Protein AF-M2BYS1-F1 (afdb_monomer)

Secondary structure (DSSP, 8-state):
-HHHHHHHTT-TTTHHHHHHHHHHHHTTSS--EEEHHHHHHHHHHGGGTS-HHHHHHHHHHHHHHSEEEP------

Nearest PDB structures (foldseek):
  5ecw-assembly1_A  TM=7.547E-01  e=6.150E-02  Shigella flexneri
  5ecy-assembly1_E  TM=7.106E-01  e=1.270E-01  Shigella flexneri
  9h6a-assembly1_A  TM=6.574E-01  e=3.195E-01  Escherichia coli KLY
  3zvk-assembly1_B  TM=6.460E-01  e=4.442E-01  Rickettsia felis
  3zvk-assembly1_D  TM=6.445E-01  e=5.413E-01  Rickettsia felis

pLDDT: mean 93.84, std 11.37, range [43.09, 98.5]

Foldseek 3Di:
DVLLVCCVVVDPPCNVVSVVVVVCLQVVVDAAEDEPVVLVVQQVVCVVPDDNVVSVVSSVVCVVRHHYDYPPPPPD

Radius of gyration: 12.93 Å; Cα contacts (8 Å, |Δi|>4): 66; chains: 1; bounding box: 30×35×35 Å

Mean predicted aligned error: 3.72 Å

Solvent-accessible surface area (backbone atoms only — not comparable to full-atom values): 4386 Å² total; per-residue (Å²): 97,64,57,60,49,20,44,76,65,64,36,80,94,41,20,68,60,23,44,53,55,53,47,34,21,66,74,60,80,38,90,37,74,40,50,51,64,40,54,53,49,50,53,57,63,44,55,83,83,41,55,73,66,58,42,52,51,50,53,54,50,46,62,73,53,27,52,72,42,72,80,71,77,83,80,121

Structure (mmCIF, N/CA/C/O backbone):
data_AF-M2BYS1-F1
#
_entry.id   AF-M2BYS1-F1
#
loop_
_atom_site.group_PDB
_atom_site.id
_atom_site.type_symbol
_atom_site.label_atom_id
_atom_site.label_alt_id
_atom_site.label_comp_id
_atom_site.label_asym_id
_atom_site.label_entity_id
_atom_site.label_seq_id
_atom_site.pdbx_PDB_ins_code
_atom_site.Cartn_x
_atom_site.Cartn_y
_atom_site.Cartn_z
_atom_site.occupancy
_atom_site.B_iso_or_equiv
_atom_site.auth_seq_id
_atom_site.auth_comp_id
_atom_site.auth_asym_id
_atom_site.auth_atom_id
_atom_site.pdbx_PDB_model_num
ATOM 1 N N . THR A 1 1 ? 6.548 0.662 -5.035 1.00 91.44 1 THR A N 1
ATOM 2 C CA . THR A 1 1 ? 7.407 1.177 -3.944 1.00 91.44 1 THR A CA 1
ATOM 3 C C . THR A 1 1 ? 7.123 2.628 -3.557 1.00 91.44 1 THR A C 1
ATOM 5 O O . THR A 1 1 ? 6.722 2.837 -2.420 1.00 91.44 1 THR A O 1
ATOM 8 N N . ASN A 1 2 ? 7.274 3.623 -4.447 1.00 97.19 2 ASN A N 1
ATOM 9 C CA . ASN A 1 2 ? 7.246 5.055 -4.068 1.00 97.19 2 ASN A CA 1
ATOM 10 C C . ASN A 1 2 ? 5.975 5.531 -3.356 1.00 97.19 2 ASN A C 1
ATOM 12 O O . ASN A 1 2 ? 6.108 6.150 -2.317 1.00 97.19 2 ASN A O 1
ATOM 16 N N . ILE A 1 3 ? 4.777 5.142 -3.809 1.00 97.69 3 ILE A N 1
ATOM 17 C CA . ILE A 1 3 ? 3.509 5.536 -3.158 1.00 97.69 3 ILE A CA 1
ATOM 18 C C . ILE A 1 3 ? 3.519 5.220 -1.651 1.00 97.69 3 ILE A C 1
ATOM 20 O O . ILE A 1 3 ? 3.091 6.024 -0.834 1.00 97.69 3 ILE A O 1
ATOM 24 N N . ILE A 1 4 ? 4.050 4.060 -1.259 1.00 97.56 4 ILE A N 1
ATOM 25 C CA . ILE A 1 4 ? 4.115 3.675 0.156 1.00 97.56 4 ILE A CA 1
ATOM 26 C C . ILE A 1 4 ? 5.168 4.508 0.896 1.00 97.56 4 ILE A C 1
ATOM 28 O O . ILE A 1 4 ? 4.948 4.883 2.041 1.00 97.56 4 ILE A O 1
ATOM 32 N N . LEU A 1 5 ? 6.300 4.822 0.259 1.00 97.69 5 LEU A N 1
ATOM 33 C CA . LEU A 1 5 ? 7.315 5.699 0.852 1.00 97.69 5 LEU A CA 1
ATOM 34 C C . LEU A 1 5 ? 6.804 7.130 1.021 1.00 97.69 5 LEU A C 1
ATOM 36 O O . LEU A 1 5 ? 7.094 7.743 2.043 1.00 97.69 5 LEU A O 1
ATOM 40 N N . ASP A 1 6 ? 6.047 7.634 0.049 1.00 98.25 6 ASP A N 1
ATOM 41 C CA . ASP A 1 6 ? 5.495 8.985 0.068 1.00 98.25 6 ASP A CA 1
ATOM 42 C C . ASP A 1 6 ? 4.512 9.157 1.229 1.00 98.25 6 ASP A C 1
ATOM 44 O O . ASP A 1 6 ? 4.578 10.168 1.920 1.00 98.25 6 ASP A O 1
ATOM 48 N N . LEU A 1 7 ? 3.699 8.131 1.517 1.00 97.44 7 LEU A N 1
ATOM 49 C CA . LEU A 1 7 ? 2.851 8.083 2.712 1.00 97.44 7 LEU A CA 1
ATOM 50 C C . LEU A 1 7 ? 3.664 7.947 4.009 1.00 97.44 7 LEU A C 1
ATOM 52 O O . LEU A 1 7 ? 3.410 8.630 4.989 1.00 97.44 7 LEU A O 1
ATOM 56 N N . VAL A 1 8 ? 4.609 7.008 4.057 1.00 96.44 8 VAL A N 1
ATOM 57 C CA . VAL A 1 8 ? 5.278 6.615 5.311 1.00 96.44 8 VAL A CA 1
ATOM 58 C C . VAL A 1 8 ? 6.306 7.646 5.794 1.00 96.44 8 VAL A C 1
ATOM 60 O O . VAL A 1 8 ? 6.669 7.643 6.974 1.00 96.44 8 VAL A O 1
ATOM 63 N N . GLN A 1 9 ? 6.823 8.468 4.883 1.00 95.94 9 GLN A N 1
ATOM 64 C CA . GLN A 1 9 ? 7.838 9.488 5.157 1.00 95.94 9 GLN A CA 1
ATOM 65 C C . GLN A 1 9 ? 7.335 10.914 4.913 1.00 95.94 9 GLN A C 1
ATOM 67 O O . GLN A 1 9 ? 8.159 11.824 4.888 1.00 95.94 9 GLN A O 1
ATOM 72 N N . ASP A 1 10 ? 6.030 11.097 4.693 1.00 96.38 10 ASP A N 1
ATOM 73 C CA . ASP A 1 10 ? 5.407 12.398 4.434 1.00 96.38 10 ASP A CA 1
ATOM 74 C C . ASP A 1 10 ? 6.134 13.200 3.336 1.00 96.38 10 ASP A C 1
ATOM 76 O O . ASP A 1 10 ? 6.488 14.369 3.498 1.00 96.38 10 ASP A O 1
ATOM 80 N N . ARG A 1 11 ? 6.425 12.543 2.203 1.00 96.50 11 ARG A N 1
ATOM 81 C CA . ARG A 1 11 ? 7.199 13.165 1.119 1.00 96.50 11 ARG A CA 1
ATOM 82 C C . ARG A 1 11 ? 6.319 14.099 0.303 1.00 96.50 11 ARG A C 1
ATOM 84 O O . ARG A 1 11 ? 5.486 13.664 -0.494 1.00 96.50 11 ARG A O 1
ATOM 91 N N . GLU A 1 12 ? 6.555 15.393 0.441 1.00 96.81 12 GLU A N 1
ATOM 92 C CA . GLU A 1 12 ? 5.921 16.400 -0.404 1.00 96.81 12 GLU A CA 1
ATOM 93 C C . GLU A 1 12 ? 6.506 16.407 -1.830 1.00 96.81 12 GLU A C 1
ATOM 95 O O . GLU A 1 12 ? 7.706 16.169 -2.010 1.00 96.81 12 GLU A O 1
ATOM 100 N N . PRO A 1 13 ? 5.683 16.675 -2.864 1.00 96.75 13 PRO A N 1
ATOM 101 C CA . PRO A 1 13 ? 4.268 17.079 -2.813 1.00 96.75 13 PRO A CA 1
ATOM 102 C C . PRO A 1 13 ? 3.261 15.907 -2.863 1.00 96.75 13 PRO A C 1
ATOM 104 O O . PRO A 1 13 ? 2.093 16.097 -3.202 1.00 96.75 13 PRO A O 1
ATOM 107 N N . TYR A 1 14 ? 3.709 14.665 -2.649 1.00 98.19 14 TYR A N 1
ATOM 108 C CA . TYR A 1 14 ? 2.927 13.467 -2.982 1.00 98.19 14 TYR A CA 1
ATOM 109 C C . TYR A 1 14 ? 2.272 12.776 -1.784 1.00 98.19 14 TYR A C 1
ATOM 111 O O . TYR A 1 14 ? 1.443 11.891 -2.006 1.00 98.19 14 TYR A O 1
ATOM 119 N N . SER A 1 15 ? 2.582 13.187 -0.549 1.00 97.75 15 SER A N 1
ATOM 120 C CA . SER A 1 15 ? 2.062 12.564 0.677 1.00 97.75 15 SER A CA 1
ATOM 121 C C . SER A 1 15 ? 0.532 12.478 0.684 1.00 97.75 15 SER A C 1
ATOM 123 O O . SER A 1 15 ? -0.039 11.401 0.881 1.00 97.75 15 SER A O 1
ATOM 125 N N . GLU A 1 16 ? -0.158 13.574 0.350 1.00 98.31 16 GLU A N 1
ATOM 126 C CA . GLU A 1 16 ? -1.624 13.592 0.344 1.00 98.31 16 GLU A CA 1
ATOM 127 C C . GLU A 1 16 ? -2.215 12.629 -0.700 1.00 98.31 16 GLU A C 1
ATOM 129 O O . GLU A 1 16 ? -3.138 11.862 -0.409 1.00 98.31 16 GLU A O 1
ATOM 134 N N . ASN A 1 17 ? -1.660 12.615 -1.913 1.00 98.44 17 ASN A N 1
ATOM 135 C CA . ASN A 1 17 ? -2.119 11.714 -2.969 1.00 98.44 17 ASN A CA 1
ATOM 136 C C . ASN A 1 17 ? -1.846 10.248 -2.613 1.00 98.44 17 ASN A C 1
ATOM 138 O O . ASN A 1 17 ? -2.702 9.389 -2.831 1.00 98.44 17 ASN A O 1
ATOM 142 N N . ALA A 1 18 ? -0.687 9.960 -2.020 1.00 98.44 18 ALA A N 1
ATOM 143 C CA . ALA A 1 18 ? -0.349 8.632 -1.535 1.00 98.44 18 ALA A CA 1
ATOM 144 C C . ALA A 1 18 ? -1.323 8.160 -0.446 1.00 98.44 18 ALA A C 1
ATOM 146 O O . ALA A 1 18 ? -1.833 7.042 -0.529 1.00 98.44 18 ALA A O 1
ATOM 147 N N . SER A 1 19 ? -1.649 9.027 0.516 1.00 98.19 19 SER A N 1
ATOM 148 C CA . SER A 1 19 ? -2.647 8.755 1.556 1.00 98.19 19 SER A CA 1
ATOM 149 C C . SER A 1 19 ? -4.012 8.401 0.965 1.00 98.19 19 SER A C 1
ATOM 151 O O . SER A 1 19 ? -4.591 7.375 1.322 1.00 98.19 19 SER A O 1
ATOM 153 N N . ARG A 1 20 ? -4.495 9.173 -0.018 1.00 98.38 20 ARG A N 1
ATOM 154 C CA . ARG A 1 20 ? -5.769 8.897 -0.708 1.00 98.38 20 ARG A CA 1
ATOM 155 C C . ARG A 1 20 ? -5.766 7.541 -1.417 1.00 98.38 20 ARG A C 1
ATOM 157 O O . ARG A 1 20 ? -6.713 6.773 -1.259 1.00 98.38 20 ARG A O 1
ATOM 164 N N . ILE A 1 21 ? -4.698 7.217 -2.150 1.00 98.06 21 ILE A N 1
ATOM 165 C CA . ILE A 1 21 ? -4.574 5.931 -2.855 1.00 98.06 21 ILE A CA 1
ATOM 166 C C . ILE A 1 21 ? -4.592 4.770 -1.856 1.00 98.06 21 ILE A C 1
ATOM 168 O O . ILE A 1 21 ? -5.380 3.836 -2.017 1.00 98.06 21 ILE A O 1
ATOM 172 N N . ILE A 1 22 ? -3.758 4.831 -0.814 1.00 97.62 22 ILE A N 1
ATOM 173 C CA . ILE A 1 22 ? -3.647 3.760 0.182 1.00 97.62 22 ILE A CA 1
ATOM 174 C C . ILE A 1 22 ? -4.961 3.590 0.952 1.00 97.62 22 ILE A C 1
ATOM 176 O O . ILE A 1 22 ? -5.409 2.457 1.125 1.00 97.62 22 ILE A O 1
ATOM 180 N N . ASN A 1 23 ? -5.620 4.685 1.338 1.00 97.94 23 ASN A N 1
ATOM 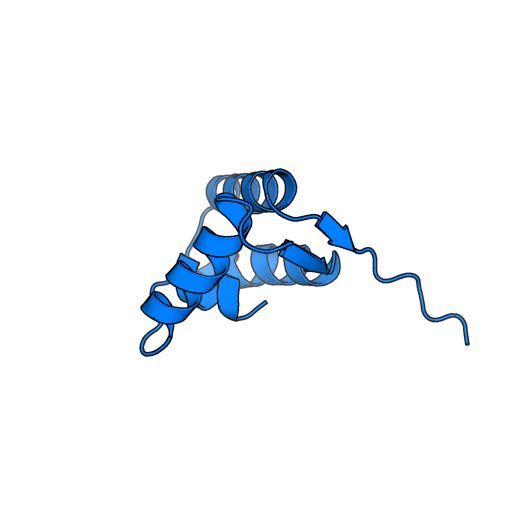181 C CA . ASN A 1 23 ? -6.920 4.625 2.004 1.00 97.94 23 ASN A CA 1
ATOM 182 C C . ASN A 1 23 ? -7.989 3.979 1.124 1.00 97.94 23 ASN A C 1
ATOM 184 O O . ASN A 1 23 ? -8.707 3.124 1.626 1.00 97.94 23 ASN A O 1
ATOM 188 N N . SER A 1 24 ? -8.038 4.285 -0.178 1.00 98.06 24 SER A N 1
ATOM 189 C CA . SER A 1 24 ? -9.001 3.642 -1.087 1.00 98.06 24 SER A CA 1
ATOM 190 C C . SER A 1 24 ? -8.821 2.116 -1.173 1.00 98.06 24 SER A C 1
ATOM 192 O O . SER A 1 24 ? -9.784 1.376 -1.368 1.00 98.06 24 SER A O 1
ATOM 194 N N . CYS A 1 25 ? -7.593 1.616 -0.983 1.00 97.56 25 CYS A N 1
ATOM 195 C CA . CYS A 1 25 ? -7.321 0.179 -0.899 1.00 97.56 25 CYS A CA 1
ATOM 196 C C . CYS A 1 25 ? -7.754 -0.409 0.452 1.00 97.56 25 CYS A C 1
ATOM 198 O O . CYS A 1 25 ? -8.326 -1.495 0.495 1.00 97.56 25 CYS A O 1
ATOM 200 N N . ILE A 1 26 ? -7.504 0.304 1.555 1.00 95.56 26 ILE A N 1
ATOM 201 C CA . ILE A 1 26 ? -7.866 -0.135 2.913 1.00 95.56 26 ILE A CA 1
ATOM 202 C C . ILE A 1 26 ? -9.389 -0.164 3.106 1.00 95.56 26 ILE A C 1
ATOM 204 O O . ILE A 1 26 ? -9.900 -1.072 3.759 1.00 95.56 26 ILE A O 1
ATOM 208 N N . THR A 1 27 ? -10.119 0.799 2.533 1.00 96.69 27 THR A N 1
ATOM 209 C CA . THR A 1 27 ? -11.590 0.866 2.606 1.00 96.69 27 THR A CA 1
ATOM 210 C C . THR A 1 27 ? -12.285 -0.101 1.646 1.00 96.69 27 THR A C 1
ATOM 212 O O . THR A 1 27 ? -13.499 -0.275 1.730 1.00 96.69 27 THR A O 1
ATOM 215 N N . GLY A 1 28 ? -11.534 -0.761 0.759 1.00 95.19 28 GLY A N 1
ATOM 216 C CA . GLY A 1 28 ? -12.066 -1.706 -0.222 1.00 95.19 28 GLY A CA 1
ATOM 217 C C . GLY A 1 28 ? -12.710 -1.052 -1.447 1.00 95.19 28 GLY A C 1
ATOM 218 O O . GLY A 1 28 ? -13.314 -1.759 -2.252 1.00 95.19 28 GLY A O 1
ATOM 219 N N . GLU A 1 29 ? -12.567 0.267 -1.619 1.00 97.81 29 GLU A N 1
ATOM 220 C CA . GLU A 1 29 ? -12.982 0.974 -2.839 1.00 97.81 29 GLU A CA 1
ATOM 221 C C . GLU A 1 29 ? -12.178 0.500 -4.057 1.00 97.81 29 GLU A C 1
ATOM 223 O O . GLU A 1 29 ? -12.728 0.340 -5.145 1.00 97.81 29 GLU A O 1
ATOM 228 N N . ASN A 1 30 ? -10.885 0.224 -3.863 1.00 97.25 30 ASN A N 1
ATOM 229 C CA . ASN A 1 30 ? -9.986 -0.310 -4.881 1.00 97.25 30 ASN A CA 1
ATOM 230 C C . ASN A 1 30 ? -9.271 -1.573 -4.392 1.00 97.25 30 ASN A C 1
ATOM 232 O O . ASN A 1 30 ? -9.011 -1.753 -3.204 1.00 97.25 30 ASN A O 1
ATOM 236 N N . ARG A 1 31 ? -8.882 -2.448 -5.327 1.00 97.25 31 ARG A N 1
ATOM 237 C CA . ARG A 1 31 ? -8.012 -3.590 -5.009 1.00 97.25 31 ARG A CA 1
ATOM 238 C C . ARG A 1 31 ? -6.550 -3.152 -5.001 1.00 97.25 31 ARG A C 1
ATOM 240 O O . ARG A 1 31 ? -6.028 -2.721 -6.027 1.00 97.25 31 ARG A O 1
ATOM 247 N N . GLY A 1 32 ? -5.885 -3.319 -3.862 1.00 96.62 32 GLY A N 1
ATOM 248 C CA . GLY A 1 32 ? -4.459 -3.049 -3.710 1.00 96.62 32 GLY A CA 1
ATOM 249 C C . GLY A 1 32 ? -3.589 -4.269 -4.015 1.00 96.62 32 GLY A C 1
ATOM 250 O O . GLY A 1 32 ? -3.772 -5.329 -3.415 1.00 96.62 32 GLY A O 1
ATOM 251 N N . TYR A 1 33 ? -2.592 -4.097 -4.886 1.00 97.00 33 TYR A N 1
ATOM 252 C CA . TYR A 1 33 ? -1.576 -5.109 -5.190 1.00 97.00 33 TYR A CA 1
ATOM 253 C C . TYR A 1 33 ? -0.173 -4.569 -4.921 1.00 97.00 33 TYR A C 1
ATOM 255 O O . TYR A 1 33 ? 0.125 -3.415 -5.232 1.00 97.00 33 TYR A O 1
ATOM 263 N N . ILE A 1 34 ? 0.699 -5.404 -4.357 1.00 96.69 34 ILE A N 1
ATOM 264 C CA . ILE A 1 34 ? 2.106 -5.068 -4.113 1.00 96.69 34 ILE A CA 1
ATO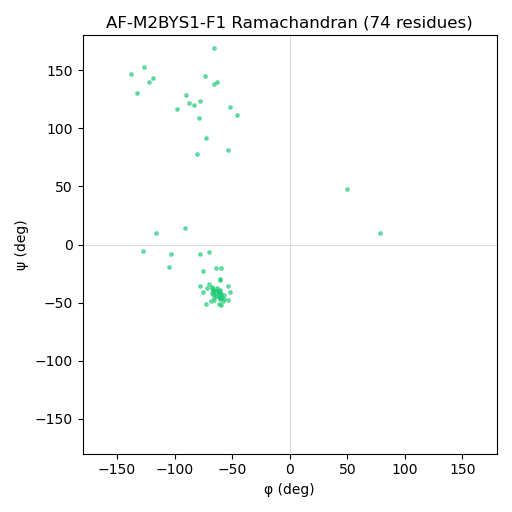M 265 C C . ILE A 1 34 ? 2.980 -6.224 -4.605 1.00 96.69 34 ILE A C 1
ATOM 267 O O . ILE A 1 34 ? 2.734 -7.372 -4.250 1.00 96.69 34 ILE A O 1
ATOM 271 N N . SER A 1 35 ? 4.016 -5.934 -5.398 1.00 95.75 35 SER A N 1
ATOM 272 C CA . SER A 1 35 ? 5.033 -6.943 -5.736 1.00 95.75 35 SER A CA 1
ATOM 273 C C . SER A 1 35 ? 5.777 -7.387 -4.471 1.00 95.75 35 SER A C 1
ATOM 275 O O . SER A 1 35 ? 6.150 -6.555 -3.639 1.00 95.75 35 SER A O 1
ATOM 277 N N . SER A 1 36 ? 6.067 -8.683 -4.344 1.00 94.50 36 SER A N 1
ATOM 278 C CA . SER A 1 36 ? 6.893 -9.218 -3.255 1.00 94.50 36 SER A CA 1
ATOM 279 C C . SER A 1 36 ? 8.246 -8.508 -3.142 1.00 94.50 36 SER A C 1
ATOM 281 O O . SER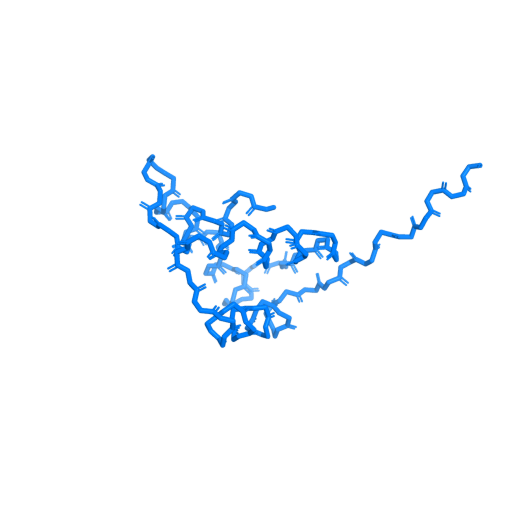 A 1 36 ? 8.727 -8.272 -2.035 1.00 94.50 36 SER A O 1
ATOM 283 N N . HIS A 1 37 ? 8.838 -8.106 -4.269 1.00 94.56 37 HIS A N 1
ATOM 284 C CA . HIS A 1 37 ? 10.102 -7.374 -4.299 1.00 94.56 37 HIS A CA 1
ATOM 285 C C . HIS A 1 37 ? 9.964 -5.962 -3.709 1.00 94.56 37 HIS A C 1
ATOM 287 O O . HIS A 1 37 ? 10.818 -5.526 -2.939 1.00 94.56 37 HIS A O 1
ATOM 293 N N . SER A 1 38 ? 8.830 -5.287 -3.940 1.00 96.38 38 SER A N 1
ATOM 294 C CA . SER A 1 38 ? 8.563 -3.974 -3.333 1.00 96.38 38 SER A CA 1
ATOM 295 C C . SER A 1 38 ? 8.551 -4.018 -1.800 1.00 96.38 38 SER A C 1
ATOM 297 O O . SER A 1 38 ? 8.918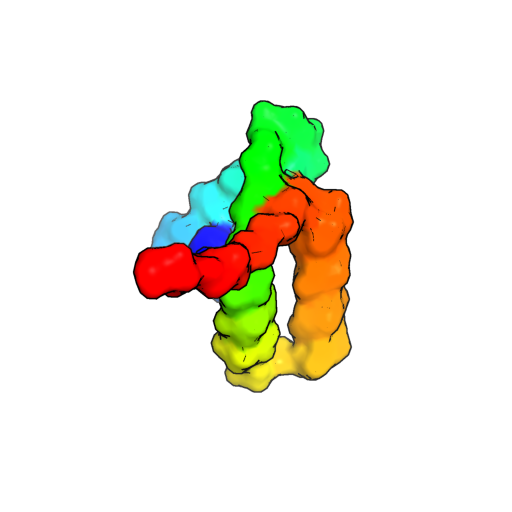 -3.032 -1.166 1.00 96.38 38 SER A O 1
ATOM 299 N N . LEU A 1 39 ? 8.157 -5.137 -1.178 1.00 96.75 39 LEU A N 1
ATOM 300 C CA . LEU A 1 39 ? 8.231 -5.289 0.282 1.00 96.75 39 LEU A CA 1
ATOM 301 C C . LEU A 1 39 ? 9.686 -5.326 0.775 1.00 96.75 39 LEU A C 1
ATOM 303 O O . LEU A 1 39 ? 10.002 -4.727 1.80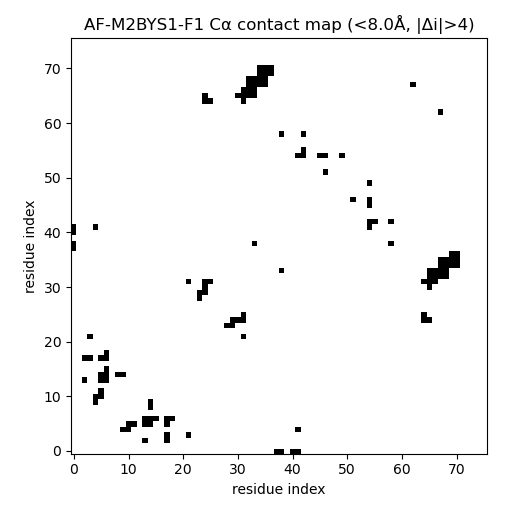6 1.00 96.75 39 LEU A O 1
ATOM 307 N N . VAL A 1 40 ? 10.575 -5.991 0.028 1.00 95.81 40 VAL A N 1
ATOM 308 C CA . VAL A 1 40 ? 12.016 -6.046 0.324 1.00 95.81 40 VAL A CA 1
ATOM 309 C C . VAL A 1 40 ? 12.635 -4.658 0.186 1.00 95.81 40 VAL A C 1
ATOM 311 O O . VAL A 1 40 ? 13.340 -4.212 1.094 1.00 95.81 40 VAL A O 1
ATOM 314 N N . ASP A 1 41 ? 12.302 -3.940 -0.889 1.00 97.25 41 ASP A N 1
ATOM 315 C CA . ASP A 1 41 ? 12.750 -2.564 -1.110 1.00 97.25 41 ASP A CA 1
ATOM 316 C C . ASP A 1 41 ? 12.328 -1.642 0.029 1.00 97.25 41 ASP A C 1
ATOM 318 O O . ASP A 1 41 ? 13.152 -0.910 0.575 1.00 97.25 41 ASP A O 1
ATOM 322 N N . LEU A 1 42 ? 11.056 -1.692 0.432 1.00 97.75 42 LEU A N 1
ATOM 323 C CA . LEU A 1 42 ? 10.544 -0.892 1.545 1.00 97.75 42 LEU A CA 1
ATOM 324 C C . LEU A 1 42 ? 11.285 -1.209 2.842 1.00 97.75 42 LEU A C 1
ATOM 326 O O .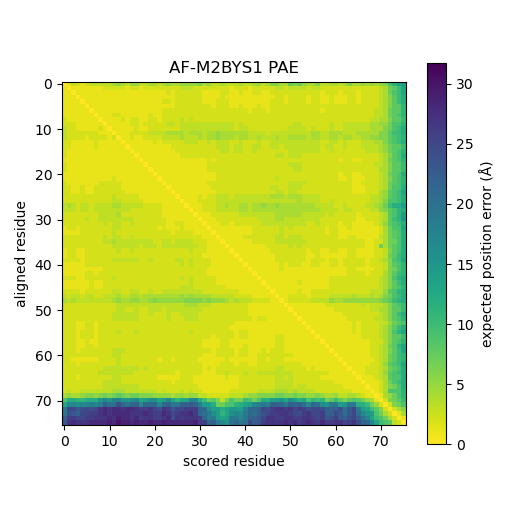 LEU A 1 42 ? 11.724 -0.295 3.544 1.00 97.75 42 LEU A O 1
ATOM 330 N N . PHE A 1 43 ? 11.470 -2.496 3.143 1.00 97.75 43 PHE A N 1
ATOM 331 C CA . PHE A 1 43 ? 12.198 -2.924 4.330 1.00 97.75 43 PHE A CA 1
ATOM 332 C C . PHE A 1 43 ? 13.647 -2.429 4.312 1.00 97.75 43 PHE A C 1
ATOM 334 O O . PHE A 1 43 ? 14.176 -2.008 5.343 1.00 97.75 43 PHE A O 1
ATOM 341 N N . PHE A 1 44 ? 14.302 -2.442 3.154 1.00 97.94 44 PHE A N 1
ATOM 342 C CA . PHE A 1 44 ? 15.669 -1.966 3.017 1.00 97.94 44 PHE A CA 1
ATOM 343 C C . PHE A 1 44 ? 15.751 -0.439 3.099 1.00 97.94 44 PHE A C 1
ATOM 345 O O . PHE A 1 44 ? 16.543 0.074 3.887 1.00 97.94 44 PHE A O 1
ATOM 352 N N . ILE A 1 45 ? 14.951 0.295 2.324 1.00 97.75 45 ILE A N 1
ATOM 353 C CA . ILE A 1 45 ? 14.989 1.764 2.229 1.00 97.75 45 ILE A CA 1
ATOM 354 C C . ILE A 1 45 ? 14.696 2.407 3.585 1.00 97.75 45 ILE A C 1
ATOM 356 O O . ILE A 1 45 ? 15.461 3.263 4.029 1.00 97.75 45 ILE A O 1
ATOM 360 N N . LEU A 1 46 ? 13.654 1.945 4.281 1.00 97.81 46 LEU A N 1
ATOM 361 C CA . LEU A 1 46 ? 13.214 2.533 5.548 1.00 97.81 46 LEU A CA 1
ATOM 362 C C . LEU A 1 46 ? 14.184 2.293 6.711 1.00 97.81 46 LEU A C 1
ATOM 364 O O . LEU A 1 46 ? 13.992 2.867 7.775 1.00 97.81 46 LEU A O 1
ATOM 368 N N . ARG A 1 47 ? 15.248 1.491 6.541 1.00 97.56 47 ARG A N 1
ATOM 369 C CA . ARG A 1 47 ? 16.258 1.269 7.596 1.00 97.56 47 ARG A CA 1
ATOM 370 C C . ARG A 1 47 ? 16.968 2.551 8.039 1.00 97.56 47 ARG A C 1
ATOM 372 O O . ARG A 1 47 ? 17.606 2.546 9.083 1.00 97.56 47 ARG A O 1
ATOM 379 N N . LYS A 1 48 ? 16.935 3.590 7.198 1.00 96.00 48 LYS A N 1
ATOM 380 C CA . LYS A 1 48 ? 17.548 4.892 7.479 1.00 96.00 48 LYS A CA 1
ATOM 381 C C . LYS A 1 48 ? 16.797 5.649 8.573 1.00 96.00 48 LYS A C 1
ATOM 383 O O . LYS A 1 48 ? 17.433 6.325 9.367 1.00 96.00 48 LYS A O 1
ATOM 388 N N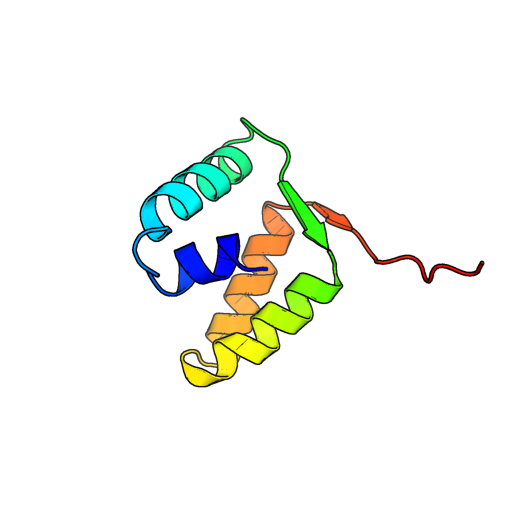 . ASP A 1 49 ? 15.477 5.472 8.622 1.00 95.06 49 ASP A N 1
ATOM 389 C CA . ASP A 1 49 ? 14.579 6.338 9.392 1.00 95.06 49 ASP A CA 1
ATOM 390 C C . ASP A 1 49 ? 13.665 5.553 10.352 1.00 95.06 49 ASP A C 1
ATOM 392 O O . ASP A 1 49 ? 12.913 6.158 11.109 1.00 95.06 49 ASP A O 1
ATOM 396 N N . LYS A 1 50 ? 13.686 4.211 10.303 1.00 97.12 50 LYS A N 1
ATOM 397 C CA . LYS A 1 50 ? 12.812 3.330 11.092 1.00 97.12 50 LYS A CA 1
ATOM 398 C C . LYS A 1 50 ? 13.539 2.119 11.665 1.00 97.12 50 LYS A C 1
ATOM 400 O O . LYS A 1 50 ? 14.412 1.520 11.024 1.00 97.12 50 LYS A O 1
ATOM 405 N N . THR A 1 51 ? 13.108 1.696 12.848 1.00 98.25 51 THR A N 1
ATOM 406 C CA . THR A 1 51 ? 13.609 0.494 13.524 1.00 98.25 51 THR A CA 1
ATOM 407 C C . THR A 1 51 ? 13.256 -0.778 12.746 1.00 98.25 51 THR A C 1
ATOM 409 O O . THR A 1 51 ? 12.512 -0.771 11.759 1.00 98.25 51 THR A O 1
ATOM 412 N N . VAL A 1 52 ? 13.834 -1.915 13.137 1.00 98.31 52 VAL A N 1
ATOM 413 C CA . VAL A 1 52 ? 13.465 -3.213 12.546 1.00 98.31 52 VAL A CA 1
ATOM 414 C C . VAL A 1 52 ? 11.994 -3.526 12.840 1.00 98.31 52 VAL A C 1
ATOM 416 O O . VAL A 1 52 ? 11.284 -4.021 11.965 1.00 98.31 52 VAL A O 1
ATOM 419 N N . GLU A 1 53 ? 11.537 -3.214 14.048 1.00 98.50 53 GLU A N 1
ATOM 420 C CA . GLU A 1 53 ? 10.195 -3.477 14.559 1.00 98.50 53 GLU A CA 1
ATOM 421 C C . GLU A 1 53 ? 9.147 -2.672 13.789 1.00 98.50 53 GLU A C 1
ATOM 423 O O . GLU A 1 53 ? 8.174 -3.244 13.298 1.00 98.50 53 GLU A O 1
ATOM 428 N N . GLU A 1 54 ? 9.382 -1.372 13.591 1.00 98.19 54 GLU A N 1
ATOM 429 C CA . GLU A 1 54 ? 8.499 -0.501 12.808 1.00 98.19 54 GLU A CA 1
ATOM 430 C C . GLU A 1 54 ? 8.380 -0.973 11.357 1.00 98.19 54 GLU A C 1
ATOM 432 O O . GLU A 1 54 ? 7.286 -1.012 10.791 1.00 98.19 54 GLU A O 1
ATOM 437 N N . ARG A 1 55 ? 9.497 -1.393 10.751 1.00 98.12 55 ARG A N 1
ATOM 438 C CA . ARG A 1 55 ? 9.492 -1.923 9.383 1.00 98.12 55 ARG A CA 1
ATOM 439 C C . ARG A 1 55 ? 8.740 -3.244 9.286 1.00 98.12 55 ARG A C 1
ATOM 441 O O . ARG A 1 55 ? 7.956 -3.418 8.358 1.00 98.12 55 ARG A O 1
ATOM 448 N N . LYS A 1 56 ? 8.924 -4.164 10.238 1.00 98.19 56 LYS A N 1
ATOM 449 C CA . LYS A 1 56 ? 8.151 -5.417 10.292 1.00 98.19 56 LYS A CA 1
ATOM 450 C C . LYS A 1 56 ? 6.658 -5.138 10.451 1.00 98.19 56 LYS A C 1
ATOM 452 O O . LYS A 1 56 ? 5.860 -5.734 9.734 1.00 98.19 56 LYS A O 1
ATOM 457 N N . ALA A 1 57 ? 6.285 -4.218 11.339 1.00 98.19 57 ALA A N 1
ATOM 458 C CA . ALA A 1 57 ? 4.895 -3.822 11.541 1.00 98.19 57 ALA A CA 1
ATOM 459 C C . ALA A 1 57 ? 4.277 -3.229 10.265 1.00 98.19 57 ALA A C 1
ATOM 461 O O . ALA A 1 57 ? 3.164 -3.605 9.897 1.00 98.19 57 ALA A O 1
ATOM 462 N N . LEU A 1 58 ? 5.015 -2.373 9.546 1.00 97.56 58 LEU A N 1
ATOM 463 C CA . LEU A 1 58 ? 4.581 -1.835 8.257 1.00 97.56 58 LEU A CA 1
ATOM 464 C C . LEU A 1 58 ? 4.331 -2.949 7.235 1.00 97.56 58 LEU A C 1
ATOM 466 O O . LEU A 1 58 ? 3.248 -3.000 6.660 1.00 97.56 58 LEU A O 1
ATOM 470 N N . ILE A 1 59 ? 5.294 -3.855 7.025 1.00 97.88 59 ILE A N 1
ATOM 471 C CA . ILE A 1 59 ? 5.138 -4.960 6.067 1.00 97.88 59 ILE A CA 1
ATOM 472 C C . ILE A 1 59 ? 3.944 -5.847 6.443 1.00 97.88 59 ILE A C 1
ATOM 474 O O . ILE A 1 59 ? 3.139 -6.180 5.578 1.00 97.88 59 ILE A O 1
ATOM 478 N N . LEU A 1 60 ? 3.770 -6.172 7.729 1.00 97.69 60 LEU A N 1
ATOM 479 C CA . LEU A 1 60 ? 2.618 -6.947 8.197 1.00 97.69 60 LEU A CA 1
ATOM 480 C C . LEU A 1 60 ? 1.289 -6.235 7.928 1.00 97.69 60 LEU A C 1
ATOM 482 O O . LEU A 1 60 ? 0.324 -6.890 7.547 1.00 97.69 60 LEU A O 1
ATOM 486 N N . ASN A 1 61 ? 1.222 -4.914 8.105 1.00 96.19 61 ASN A N 1
ATOM 487 C CA . ASN A 1 61 ? 0.020 -4.147 7.785 1.00 96.19 61 ASN A CA 1
ATOM 488 C C . ASN A 1 61 ? -0.251 -4.119 6.278 1.00 96.19 61 ASN A C 1
ATOM 490 O O . ASN A 1 61 ? -1.390 -4.327 5.871 1.00 96.19 61 ASN A O 1
ATOM 494 N N . LEU A 1 62 ? 0.778 -3.952 5.444 1.00 97.00 62 LEU A N 1
ATOM 495 C CA . LEU A 1 62 ? 0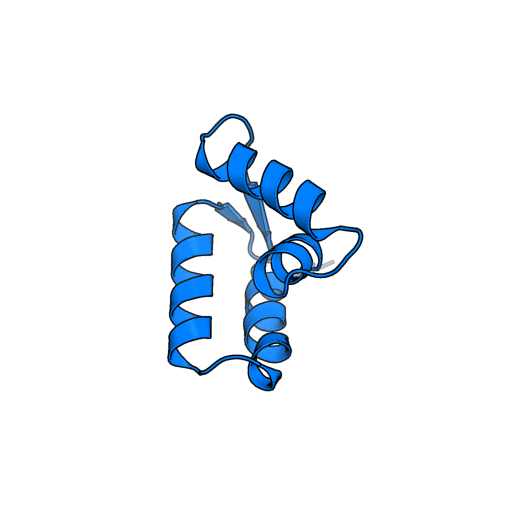.622 -4.032 3.991 1.00 97.00 62 LEU A CA 1
ATOM 496 C C . LEU A 1 62 ? 0.084 -5.405 3.563 1.00 97.00 62 LEU A C 1
ATOM 498 O O . LEU A 1 62 ? -0.875 -5.460 2.804 1.00 97.00 62 LEU A O 1
ATOM 502 N N . CYS A 1 63 ? 0.601 -6.505 4.116 1.00 96.62 63 CYS A N 1
ATOM 503 C CA . CYS A 1 63 ? 0.100 -7.852 3.818 1.00 96.62 63 CYS A CA 1
ATOM 504 C C . CYS A 1 63 ? -1.354 -8.100 4.267 1.00 96.62 63 CYS A C 1
ATOM 506 O O . CYS A 1 63 ? -1.981 -9.030 3.771 1.00 96.62 63 CYS A O 1
ATOM 508 N N . LYS A 1 64 ? -1.896 -7.311 5.208 1.00 96.06 64 LYS A N 1
ATOM 509 C CA . LYS A 1 64 ? -3.307 -7.420 5.626 1.00 96.06 64 LYS A CA 1
ATOM 510 C C . LYS A 1 64 ? -4.265 -6.766 4.633 1.00 96.06 64 LYS A C 1
ATOM 512 O O . LYS A 1 64 ? -5.375 -7.257 4.470 1.00 96.06 64 LYS A O 1
ATOM 517 N N . PHE A 1 65 ? -3.857 -5.658 4.015 1.00 95.62 65 PHE A N 1
ATOM 518 C CA . PHE A 1 65 ? -4.734 -4.841 3.165 1.00 95.62 65 PHE A CA 1
ATOM 519 C C . PHE A 1 65 ? -4.467 -5.005 1.666 1.00 95.62 65 PHE A C 1
ATOM 521 O O . PHE A 1 65 ? -5.325 -4.678 0.851 1.00 95.62 65 PHE A O 1
ATOM 528 N N . PHE A 1 66 ? -3.294 -5.512 1.288 1.00 97.69 66 PHE A N 1
ATOM 529 C CA . PHE A 1 66 ? -2.878 -5.656 -0.103 1.00 97.69 66 PHE A CA 1
ATOM 530 C C . PHE A 1 66 ? -2.634 -7.121 -0.447 1.00 97.69 66 PHE A C 1
ATOM 532 O O . PHE A 1 66 ? -2.078 -7.885 0.340 1.00 97.69 66 PHE A O 1
ATOM 539 N N . THR A 1 67 ? -2.992 -7.497 -1.674 1.00 97.50 67 THR A N 1
ATOM 540 C CA . THR A 1 67 ? -2.601 -8.791 -2.233 1.00 97.50 67 THR A CA 1
ATOM 541 C C . THR A 1 67 ? -1.147 -8.718 -2.686 1.00 97.50 67 THR A C 1
ATOM 543 O O . THR A 1 67 ? -0.782 -7.864 -3.499 1.00 97.50 67 THR A O 1
ATOM 546 N N . ILE A 1 68 ? -0.310 -9.615 -2.168 1.00 96.06 68 ILE A N 1
ATOM 547 C CA . ILE A 1 68 ? 1.100 -9.679 -2.552 1.00 96.06 68 ILE A CA 1
ATOM 548 C C . ILE A 1 68 ? 1.243 -10.563 -3.785 1.00 96.06 68 ILE A C 1
ATOM 550 O O . ILE A 1 68 ? 0.860 -11.732 -3.760 1.00 96.06 68 ILE A O 1
ATOM 554 N N . ILE A 1 69 ? 1.798 -10.001 -4.854 1.00 95.81 69 ILE A N 1
ATOM 555 C CA . ILE A 1 69 ? 2.069 -10.723 -6.093 1.00 95.81 69 ILE A CA 1
ATOM 556 C C . ILE A 1 69 ? 3.539 -11.142 -6.088 1.00 95.81 69 ILE A C 1
ATOM 558 O O . ILE A 1 69 ? 4.409 -10.265 -6.059 1.00 95.81 69 ILE A O 1
ATOM 562 N N . PRO A 1 70 ? 3.846 -12.450 -6.079 1.00 90.44 70 PRO A N 1
ATOM 563 C CA . PRO A 1 70 ? 5.207 -12.901 -6.288 1.00 90.44 70 PRO A CA 1
ATOM 564 C C . PRO A 1 70 ? 5.632 -12.553 -7.712 1.00 90.44 70 PRO A C 1
ATOM 566 O O . PRO A 1 70 ? 4.871 -12.731 -8.662 1.00 90.44 70 PRO A O 1
ATOM 569 N N . GLU A 1 71 ? 6.863 -12.083 -7.871 1.00 76.19 71 GLU A N 1
ATOM 570 C CA . GLU A 1 71 ? 7.493 -12.095 -9.186 1.00 76.19 71 GLU A CA 1
ATOM 571 C C . GLU A 1 71 ? 7.848 -13.553 -9.485 1.00 76.19 71 GLU A C 1
ATOM 573 O O . GLU A 1 71 ? 8.880 -14.071 -9.055 1.00 76.19 71 GLU A O 1
ATOM 578 N N . GLU A 1 72 ? 6.928 -14.258 -10.150 1.00 71.69 72 GLU A N 1
ATOM 579 C CA . GLU A 1 72 ? 7.256 -15.511 -10.818 1.00 71.69 72 GLU A CA 1
ATOM 580 C C . GLU A 1 72 ? 8.458 -15.217 -11.707 1.00 71.69 72 GLU A C 1
ATOM 582 O O . GLU A 1 72 ? 8.397 -14.335 -12.566 1.00 71.69 72 GLU A O 1
ATOM 587 N N . PHE A 1 73 ? 9.577 -15.897 -11.440 1.00 55.62 73 PHE A N 1
ATOM 588 C CA . PHE A 1 73 ? 10.755 -15.833 -12.290 1.00 55.62 73 PHE A CA 1
ATOM 589 C C . PHE A 1 73 ? 10.275 -15.975 -13.731 1.00 55.62 73 PHE A C 1
ATOM 591 O O . PHE A 1 73 ? 9.798 -17.048 -14.104 1.00 55.62 73 PHE A O 1
ATOM 598 N N . LEU A 1 74 ? 10.388 -14.890 -14.502 1.00 50.19 74 LEU A N 1
ATOM 599 C CA . LEU A 1 74 ? 10.324 -14.874 -15.955 1.00 50.19 74 LEU A CA 1
ATOM 600 C C . LEU A 1 74 ? 11.349 -15.896 -16.460 1.00 50.19 74 LEU A C 1
ATOM 602 O O . LEU A 1 74 ? 12.484 -15.560 -16.779 1.00 50.19 74 LEU A O 1
ATOM 606 N N . ARG A 1 75 ? 10.970 -17.173 -16.470 1.00 46.53 75 ARG A N 1
ATOM 607 C CA . ARG A 1 75 ? 11.596 -18.204 -17.281 1.00 46.53 75 ARG A CA 1
ATOM 608 C C . ARG A 1 75 ? 10.995 -18.036 -18.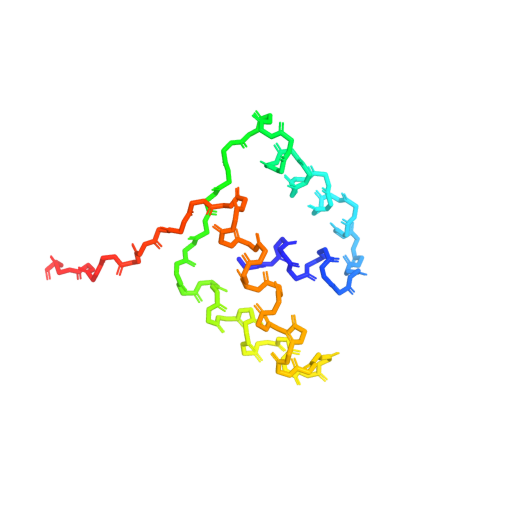668 1.00 46.53 75 ARG A C 1
ATOM 610 O O . ARG A 1 75 ? 10.039 -18.720 -19.023 1.00 46.53 75 ARG A O 1
ATOM 617 N N . LEU A 1 76 ? 11.511 -17.032 -19.374 1.00 43.09 76 LEU A N 1
ATOM 618 C CA . LEU A 1 76 ? 11.648 -17.102 -20.824 1.00 43.09 76 LEU A CA 1
ATOM 619 C C . LEU A 1 76 ? 12.750 -18.116 -21.149 1.00 43.09 76 LEU A C 1
ATOM 621 O O . LEU A 1 76 ? 13.741 -18.159 -20.381 1.00 43.09 76 LEU A O 1
#

Organism: NCBI:txid999437

Sequence (76 aa):
TNIILDLVQDREPYSENASRIINSCITGENRGYISSHSLVDLFFILRKDKTVEERKALILNLCKFFTIIPEEFLRL

InterPro domains:
  IPR029060 PIN-like domain superfamily [SSF88723] (1-71)